Protein AF-A0A1N6NBK0-F1 (afdb_monomer_lite)

Structure (mmCIF, N/CA/C/O backbone):
data_AF-A0A1N6NBK0-F1
#
_entry.id   AF-A0A1N6NBK0-F1
#
loop_
_atom_site.group_PDB
_atom_site.id
_atom_site.type_symbol
_atom_site.label_atom_id
_atom_site.label_alt_id
_atom_site.label_comp_id
_atom_site.label_asym_id
_atom_site.label_entity_id
_atom_site.label_seq_id
_atom_site.pdbx_PDB_ins_code
_atom_site.Cartn_x
_atom_site.Cartn_y
_atom_site.Cartn_z
_atom_site.occupancy
_atom_site.B_iso_or_equiv
_atom_site.auth_seq_id
_atom_site.auth_comp_id
_atom_site.auth_asym_id
_atom_site.auth_atom_id
_atom_site.pdbx_PDB_model_num
ATOM 1 N N . MET A 1 1 ? -8.954 -0.652 26.394 1.00 60.38 1 MET A N 1
ATOM 2 C CA . MET A 1 1 ? -8.740 -1.858 25.564 1.00 60.38 1 MET A CA 1
ATOM 3 C C . MET A 1 1 ? -9.667 -1.885 24.345 1.00 60.38 1 MET A C 1
ATOM 5 O O . MET A 1 1 ? -9.144 -1.760 23.254 1.00 60.38 1 MET A O 1
ATOM 9 N N . LYS A 1 2 ? -11.004 -1.843 24.483 1.00 70.62 2 LYS A N 1
ATOM 10 C CA . LYS A 1 2 ? -11.933 -1.835 23.321 1.00 70.62 2 LYS A CA 1
ATOM 11 C C . LYS A 1 2 ? -11.852 -0.611 22.382 1.00 70.62 2 LYS A C 1
ATOM 13 O O . LYS A 1 2 ? -12.106 -0.721 21.189 1.00 70.62 2 LYS A O 1
ATOM 18 N N . ARG A 1 3 ? -11.496 0.574 22.906 1.00 82.94 3 ARG A N 1
ATOM 19 C CA . ARG A 1 3 ? -11.384 1.808 22.096 1.00 82.94 3 ARG A CA 1
ATOM 20 C C . ARG A 1 3 ? -10.160 1.817 21.177 1.00 82.94 3 ARG A C 1
ATOM 22 O O . ARG A 1 3 ? -10.273 2.255 20.041 1.00 82.94 3 ARG A O 1
ATOM 29 N N . ILE A 1 4 ? -9.020 1.328 21.671 1.00 90.69 4 ILE A N 1
ATOM 30 C CA . ILE A 1 4 ? -7.772 1.277 20.896 1.00 90.69 4 ILE A CA 1
ATOM 31 C C . ILE A 1 4 ? -7.885 0.227 19.787 1.00 90.69 4 ILE A C 1
ATOM 33 O O . ILE A 1 4 ? -7.487 0.496 18.663 1.00 90.69 4 ILE A O 1
ATOM 37 N N . GLU A 1 5 ? -8.506 -0.918 20.070 1.00 91.50 5 GLU A N 1
ATOM 38 C CA . GLU A 1 5 ? -8.755 -1.967 19.075 1.00 91.50 5 GLU A CA 1
ATOM 39 C C . GLU A 1 5 ? -9.609 -1.458 17.903 1.00 91.50 5 GLU A C 1
ATOM 41 O O . GLU A 1 5 ? -9.214 -1.577 16.746 1.00 91.50 5 GLU A O 1
ATOM 46 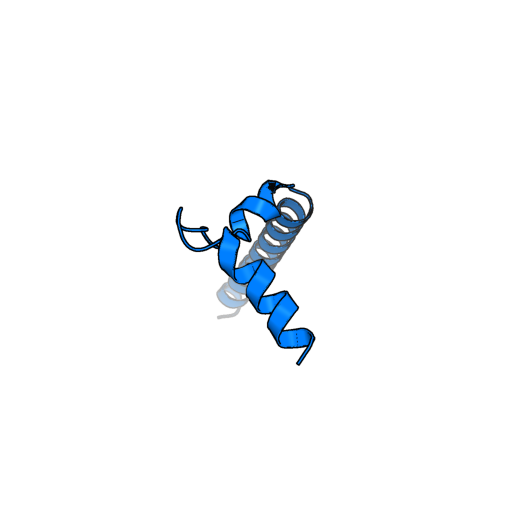N N . SER A 1 6 ? -10.729 -0.782 18.191 1.00 89.75 6 SER A N 1
ATOM 47 C CA . SER A 1 6 ? -11.575 -0.187 17.146 1.00 89.75 6 SER A CA 1
ATOM 48 C C . SER A 1 6 ? -10.852 0.904 16.348 1.00 89.75 6 SER A C 1
ATOM 50 O O . SER A 1 6 ? -11.058 1.027 15.141 1.00 89.75 6 SER A O 1
ATOM 52 N N . LEU A 1 7 ? -9.992 1.687 17.004 1.00 93.88 7 LEU A N 1
ATOM 53 C CA . LEU A 1 7 ? -9.172 2.701 16.344 1.00 93.88 7 LEU A CA 1
ATOM 54 C C . LEU A 1 7 ? -8.162 2.055 15.380 1.00 93.88 7 LEU A C 1
ATOM 56 O O . LEU A 1 7 ? -8.045 2.485 14.236 1.00 93.88 7 LEU A O 1
ATOM 60 N N . LEU A 1 8 ? -7.479 0.996 15.821 1.00 94.62 8 LEU A N 1
ATOM 61 C CA . LEU A 1 8 ? -6.477 0.281 15.032 1.00 94.62 8 LEU A CA 1
ATOM 62 C C . LEU A 1 8 ? -7.108 -0.373 13.799 1.00 94.62 8 LEU A C 1
ATOM 64 O O . LEU A 1 8 ? -6.595 -0.211 12.696 1.00 94.62 8 LEU A O 1
ATOM 68 N N . VAL A 1 9 ? -8.265 -1.023 13.956 1.00 94.81 9 VAL A N 1
ATOM 69 C CA . VAL A 1 9 ? -9.001 -1.618 12.828 1.00 94.81 9 VAL A CA 1
ATOM 70 C C . VAL A 1 9 ? -9.388 -0.556 11.797 1.00 94.81 9 VAL A C 1
ATOM 72 O O . VAL A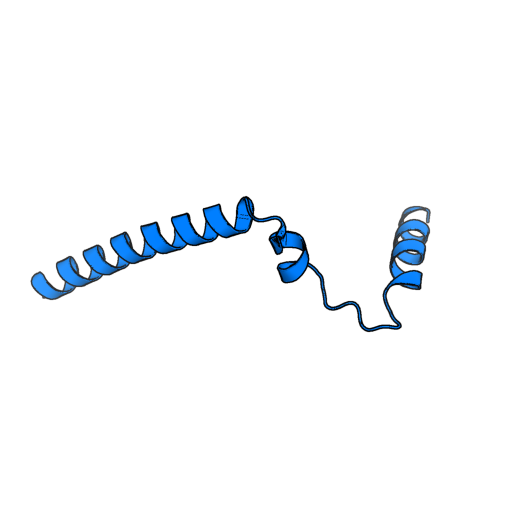 1 9 ? -9.212 -0.773 10.601 1.00 94.81 9 VAL A O 1
ATOM 75 N N . LYS A 1 10 ? -9.845 0.624 12.233 1.00 93.88 10 LYS A N 1
ATOM 76 C CA . LYS A 1 10 ? -10.152 1.734 11.315 1.00 93.88 10 LYS A CA 1
ATOM 77 C C . LYS A 1 10 ? -8.918 2.203 10.547 1.00 93.88 10 LYS A C 1
ATOM 79 O O . LYS A 1 10 ? -9.017 2.425 9.345 1.00 93.88 10 LYS A O 1
ATOM 84 N N . PHE A 1 11 ? -7.765 2.308 11.207 1.00 96.50 11 PHE A N 1
ATOM 85 C CA . PHE A 1 11 ? -6.515 2.664 10.534 1.00 96.50 11 PHE A CA 1
ATOM 86 C C . PHE A 1 11 ? -6.088 1.622 9.504 1.00 96.50 11 PHE A C 1
ATOM 88 O O . PHE A 1 11 ? -5.735 1.994 8.390 1.00 96.50 11 PHE A O 1
ATOM 95 N N . VAL A 1 12 ? -6.174 0.332 9.836 1.00 96.56 12 VAL A N 1
ATOM 96 C CA . VAL A 1 12 ? -5.847 -0.756 8.900 1.00 96.56 12 VAL A CA 1
ATOM 97 C C . VAL A 1 12 ? -6.762 -0.721 7.679 1.00 96.56 12 VAL A C 1
ATOM 99 O O . VAL A 1 12 ? -6.280 -0.841 6.557 1.00 96.56 12 VAL A O 1
ATOM 102 N N . ILE A 1 13 ? -8.063 -0.501 7.877 1.00 96.81 13 ILE A N 1
ATOM 103 C CA . ILE A 1 13 ? -9.033 -0.404 6.780 1.00 96.81 13 ILE A CA 1
ATOM 104 C C . ILE A 1 13 ? -8.703 0.780 5.864 1.00 96.81 13 ILE A C 1
ATOM 106 O O . ILE A 1 13 ? -8.637 0.618 4.649 1.00 96.81 13 ILE A O 1
ATOM 110 N N . VAL A 1 14 ? -8.453 1.963 6.429 1.00 97.12 14 VAL A N 1
ATOM 111 C CA . VAL A 1 14 ? -8.087 3.152 5.643 1.00 97.12 14 VAL A CA 1
ATOM 112 C C . VAL A 1 14 ? -6.779 2.920 4.882 1.00 97.12 14 VAL A C 1
ATOM 114 O O . VAL A 1 14 ? -6.715 3.176 3.680 1.00 97.12 14 VAL A O 1
ATOM 117 N N . GLN A 1 15 ? -5.764 2.364 5.546 1.00 96.56 15 GLN A N 1
ATOM 118 C CA . GLN A 1 15 ? -4.482 2.016 4.932 1.00 96.56 15 GLN A CA 1
ATOM 119 C C . GLN A 1 15 ? -4.656 1.022 3.778 1.00 96.56 15 GLN A C 1
ATOM 121 O O . GLN A 1 15 ? -4.020 1.171 2.737 1.00 96.56 15 GLN A O 1
ATOM 126 N N . PHE A 1 16 ? -5.534 0.030 3.940 1.00 97.25 16 PHE A N 1
ATOM 127 C CA . PHE A 1 16 ? -5.833 -0.961 2.912 1.00 97.25 16 PHE A CA 1
ATOM 128 C C . PHE A 1 16 ? -6.399 -0.310 1.645 1.00 97.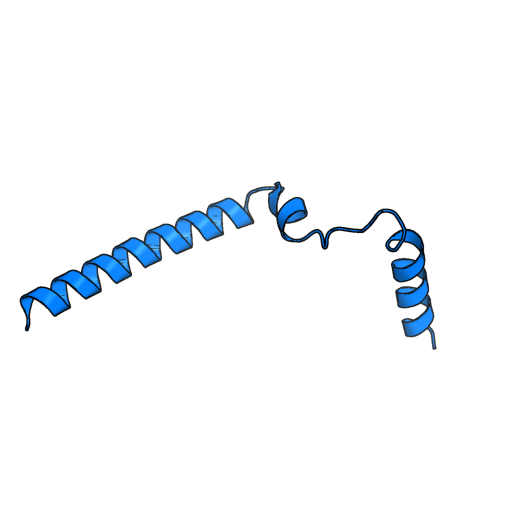25 16 PHE A C 1
ATOM 130 O O . PHE A 1 16 ? -5.929 -0.605 0.548 1.00 97.25 16 PHE A O 1
ATOM 137 N N . PHE A 1 17 ? -7.336 0.634 1.780 1.00 97.62 17 PHE A N 1
ATOM 138 C CA . PHE A 1 17 ? -7.872 1.366 0.628 1.00 97.62 17 PHE A CA 1
ATOM 139 C C . PHE A 1 17 ? -6.813 2.221 -0.074 1.00 97.62 17 PHE A C 1
ATOM 141 O O . PHE A 1 17 ? -6.749 2.218 -1.303 1.00 97.62 17 PHE A O 1
ATOM 148 N N . PHE A 1 18 ? -5.952 2.911 0.680 1.00 96.88 18 PHE A N 1
ATOM 149 C CA . PHE A 1 18 ? -4.853 3.684 0.092 1.00 96.88 18 PHE A CA 1
ATOM 150 C C . PHE A 1 18 ? -3.840 2.799 -0.637 1.00 96.88 18 PHE A C 1
ATOM 152 O O . PHE A 1 18 ? -3.395 3.162 -1.725 1.00 96.88 18 PHE A O 1
ATOM 159 N N . LEU A 1 19 ? -3.510 1.629 -0.085 1.00 96.44 19 LEU A N 1
ATOM 160 C CA . LEU A 1 19 ? -2.644 0.651 -0.747 1.00 96.44 19 LEU A CA 1
ATOM 161 C C . LEU A 1 19 ? -3.257 0.162 -2.059 1.00 96.44 19 LEU A C 1
ATOM 163 O O . LEU A 1 19 ? -2.572 0.137 -3.080 1.00 96.44 19 LEU A O 1
ATOM 167 N N . PHE A 1 20 ? -4.550 -0.162 -2.052 1.00 96.00 20 PHE A N 1
ATOM 168 C CA . PHE A 1 20 ? -5.251 -0.613 -3.251 1.00 96.00 20 PHE A CA 1
ATOM 169 C C . PHE A 1 20 ? -5.282 0.474 -4.333 1.00 96.00 20 PHE A C 1
ATOM 171 O O . PHE A 1 20 ? -5.020 0.198 -5.503 1.00 96.00 20 PHE A O 1
ATOM 178 N N . ALA A 1 21 ? -5.533 1.726 -3.942 1.00 94.31 21 ALA A N 1
ATOM 179 C CA . ALA A 1 21 ? -5.508 2.868 -4.851 1.00 94.31 21 ALA A CA 1
ATOM 180 C C . ALA A 1 21 ? -4.107 3.111 -5.435 1.00 94.31 21 ALA A C 1
ATOM 182 O O . ALA A 1 21 ? -3.971 3.281 -6.644 1.00 94.31 21 ALA A O 1
ATOM 183 N N . ALA A 1 22 ? -3.060 3.076 -4.606 1.00 91.19 22 ALA A N 1
ATOM 184 C CA . ALA A 1 22 ? -1.679 3.211 -5.065 1.00 91.19 22 ALA A CA 1
ATOM 185 C C . ALA A 1 22 ? -1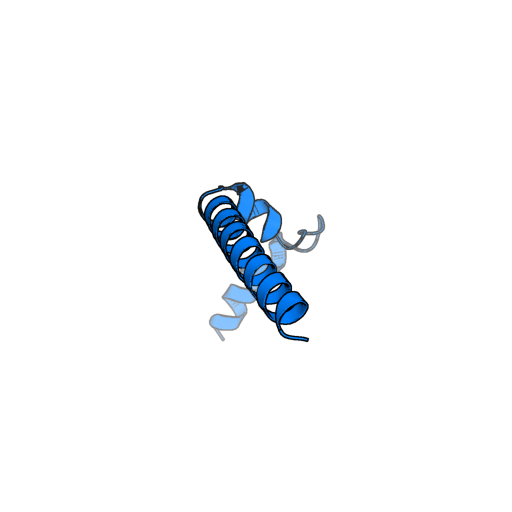.296 2.088 -6.039 1.00 91.19 22 ALA A C 1
ATOM 187 O O . ALA A 1 22 ? -0.677 2.347 -7.068 1.00 91.19 22 ALA A O 1
ATOM 188 N N . GLN A 1 23 ? -1.710 0.852 -5.756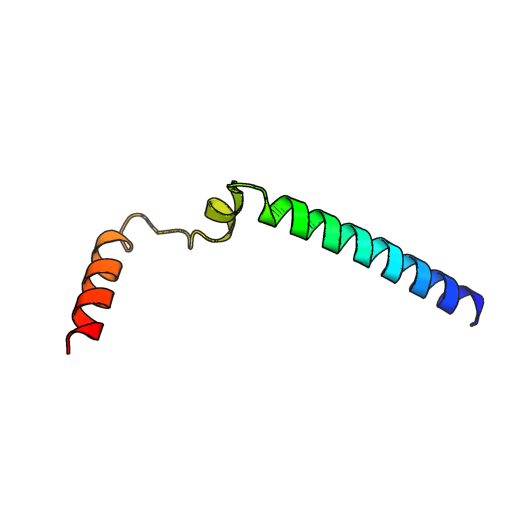 1.00 89.12 23 GLN A N 1
ATOM 189 C CA . GLN A 1 23 ? -1.441 -0.288 -6.626 1.00 89.12 23 GLN A CA 1
ATOM 190 C C . GLN A 1 23 ? -2.184 -0.186 -7.961 1.00 89.12 23 GLN A C 1
ATOM 192 O O . GLN A 1 23 ? -1.590 -0.461 -9.001 1.00 89.12 23 GLN A O 1
ATOM 197 N N . ALA A 1 24 ? -3.438 0.276 -7.957 1.00 89.31 24 ALA A N 1
ATOM 198 C CA . ALA A 1 24 ? -4.180 0.555 -9.183 1.00 89.31 24 ALA A CA 1
ATOM 199 C C . ALA A 1 24 ? -3.506 1.662 -10.011 1.00 89.31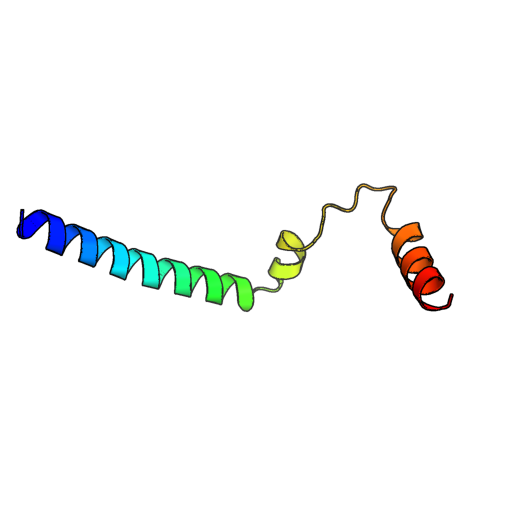 24 ALA A C 1
ATOM 201 O O . ALA A 1 24 ? -3.298 1.489 -11.209 1.00 89.31 24 ALA A O 1
ATOM 202 N N . LEU A 1 25 ? -3.103 2.768 -9.378 1.00 87.44 25 LEU A N 1
ATOM 203 C CA . LEU A 1 25 ? -2.396 3.862 -10.052 1.00 87.44 25 LEU A CA 1
ATOM 204 C C . LEU A 1 25 ? -1.081 3.392 -10.679 1.00 87.44 25 LEU A C 1
ATOM 206 O O . LEU A 1 25 ? -0.808 3.710 -11.834 1.00 87.44 25 LEU A O 1
ATOM 210 N N . LEU A 1 26 ? -0.290 2.602 -9.948 1.00 84.19 26 LEU A N 1
ATOM 211 C CA . LEU A 1 26 ? 0.956 2.046 -10.468 1.00 84.19 26 LEU A CA 1
ATOM 212 C C . LEU A 1 26 ? 0.703 1.078 -11.625 1.00 84.19 26 LEU A C 1
ATOM 214 O O . LEU A 1 26 ? 1.420 1.157 -12.616 1.00 84.19 26 LEU A O 1
ATOM 218 N N . PHE A 1 27 ? -0.319 0.223 -11.534 1.00 82.56 27 PHE A N 1
ATOM 219 C CA . PHE A 1 27 ? -0.663 -0.748 -12.576 1.00 82.56 27 PHE A CA 1
ATOM 220 C C . PHE A 1 27 ? -1.069 -0.088 -13.901 1.00 82.56 27 PHE A C 1
ATOM 222 O O . PHE A 1 27 ? -0.625 -0.531 -14.956 1.00 82.56 27 PHE A O 1
ATOM 229 N N . TYR A 1 28 ? -1.883 0.973 -13.855 1.00 72.75 28 TYR A N 1
ATOM 230 C CA . TYR A 1 28 ? -2.320 1.688 -15.062 1.00 72.75 28 TYR A CA 1
ATOM 231 C C . TYR A 1 28 ? -1.292 2.691 -15.589 1.00 72.75 28 TYR A C 1
ATOM 233 O O . TYR A 1 28 ? -1.386 3.115 -16.740 1.00 72.75 28 TYR A O 1
ATOM 241 N N . SER A 1 29 ? -0.317 3.092 -14.774 1.00 67.69 29 SER A N 1
ATOM 242 C CA . SER A 1 29 ? 0.739 3.984 -15.236 1.00 67.69 29 SER A CA 1
ATOM 243 C C . SER A 1 29 ? 1.758 3.235 -16.102 1.00 67.69 29 SER A C 1
ATOM 245 O O . SER A 1 29 ? 2.308 2.211 -15.699 1.00 67.69 29 SER A O 1
ATOM 247 N N . GLU A 1 30 ? 2.127 3.801 -17.252 1.00 62.34 30 GLU A N 1
ATOM 248 C CA . GLU A 1 30 ? 3.275 3.325 -18.047 1.00 62.34 30 GLU A CA 1
ATOM 249 C C . GLU A 1 30 ? 4.614 3.417 -17.272 1.00 62.34 30 GLU A C 1
ATOM 251 O O . GLU A 1 30 ? 5.647 2.889 -17.699 1.00 62.34 30 GLU A O 1
ATOM 256 N N . HIS A 1 31 ? 4.600 4.038 -16.081 1.00 58.50 31 HIS A N 1
ATOM 257 C CA . HIS A 1 31 ? 5.725 4.111 -15.151 1.00 58.50 31 HIS A CA 1
ATOM 258 C C . HIS A 1 31 ? 6.130 2.762 -14.544 1.00 58.50 31 HIS A C 1
ATOM 260 O O . HIS A 1 31 ? 7.215 2.672 -13.961 1.00 58.50 31 HIS A O 1
ATOM 266 N N . THR A 1 32 ? 5.342 1.696 -14.734 1.00 57.00 32 THR A N 1
ATOM 267 C CA . THR A 1 32 ? 5.784 0.315 -14.456 1.00 57.00 32 THR A CA 1
ATOM 268 C C . THR A 1 32 ? 7.121 0.004 -15.126 1.00 57.00 32 THR A C 1
ATOM 270 O O . THR A 1 32 ? 7.955 -0.670 -14.524 1.00 57.00 32 THR A O 1
ATOM 273 N N . THR A 1 33 ? 7.395 0.570 -16.306 1.00 55.50 33 THR A N 1
ATOM 274 C CA . THR A 1 33 ? 8.680 0.417 -17.008 1.00 55.50 33 THR A CA 1
ATOM 275 C C . THR A 1 33 ? 9.854 1.001 -16.221 1.00 55.50 33 THR A C 1
ATOM 277 O O . THR A 1 33 ? 10.949 0.459 -16.290 1.00 55.50 33 THR A O 1
ATOM 280 N N . TYR A 1 34 ? 9.655 2.071 -15.445 1.00 56.94 34 TYR A N 1
ATOM 281 C CA . TYR A 1 34 ? 10.727 2.721 -14.678 1.00 56.94 34 TYR A CA 1
ATOM 282 C C . TYR A 1 34 ? 10.951 2.086 -13.301 1.00 56.94 34 TYR A C 1
ATOM 284 O O . TYR A 1 34 ? 12.086 2.056 -12.837 1.00 56.94 34 TYR A O 1
ATOM 292 N N . PHE A 1 35 ? 9.907 1.534 -12.674 1.00 58.97 35 PHE A N 1
ATOM 293 C CA . PHE A 1 35 ? 10.042 0.772 -11.424 1.00 58.97 35 PHE A CA 1
ATOM 294 C C . PHE A 1 35 ? 10.516 -0.673 -11.648 1.00 58.97 35 PHE A C 1
ATOM 296 O O . PHE A 1 35 ? 11.151 -1.246 -10.767 1.00 58.97 35 PHE A O 1
ATOM 303 N N . SER A 1 36 ? 10.220 -1.263 -12.813 1.00 57.81 36 SER A N 1
ATOM 304 C CA . SER A 1 36 ? 10.640 -2.627 -13.177 1.00 57.81 36 SER A CA 1
ATOM 305 C C . SER A 1 36 ? 11.917 -2.688 -14.016 1.00 57.81 36 SER A C 1
ATOM 307 O O . SER A 1 36 ? 12.517 -3.761 -14.112 1.00 57.81 36 SER A O 1
ATOM 309 N N . LYS A 1 37 ? 12.381 -1.568 -14.599 1.00 56.34 37 LYS A N 1
ATOM 310 C CA . LYS A 1 37 ? 13.724 -1.515 -15.186 1.00 56.34 37 LYS A CA 1
ATOM 311 C C . LYS A 1 37 ? 14.731 -1.701 -14.062 1.00 56.34 37 LYS A C 1
ATOM 313 O O . LYS A 1 37 ? 15.078 -0.760 -13.352 1.00 56.34 37 LYS A O 1
ATOM 318 N N . VAL A 1 38 ? 15.260 -2.918 -13.960 1.00 59.44 38 VAL A N 1
ATOM 319 C CA . VAL A 1 38 ? 16.600 -3.145 -13.420 1.00 59.44 38 VAL A CA 1
ATOM 320 C C . VAL A 1 38 ? 17.478 -2.087 -14.071 1.00 59.44 38 VAL A C 1
ATOM 322 O O . VAL A 1 38 ? 17.506 -2.011 -15.301 1.00 59.44 38 VAL A O 1
ATOM 325 N N . ILE A 1 39 ? 18.095 -1.224 -13.262 1.00 59.44 39 ILE A N 1
ATOM 326 C CA . ILE A 1 39 ? 18.989 -0.167 -13.732 1.00 59.44 39 ILE A CA 1
ATOM 327 C C . ILE A 1 39 ? 20.043 -0.867 -14.580 1.00 59.44 39 ILE A C 1
ATOM 329 O O . ILE A 1 39 ? 20.947 -1.530 -14.072 1.00 59.44 39 ILE A O 1
ATOM 333 N N . GLN A 1 40 ? 19.854 -0.815 -15.894 1.00 58.03 40 GLN A N 1
ATOM 334 C CA . GLN A 1 40 ? 20.776 -1.398 -16.836 1.00 58.03 40 GLN A CA 1
ATOM 335 C C . GLN A 1 40 ? 21.967 -0.462 -16.835 1.00 58.03 40 GLN A C 1
ATOM 337 O O . GLN A 1 40 ? 21.963 0.556 -17.518 1.00 58.03 40 GLN A O 1
ATOM 342 N N . TYR A 1 41 ? 22.953 -0.781 -15.998 1.00 57.69 41 TYR A N 1
ATOM 343 C CA . TYR A 1 41 ? 24.246 -0.126 -16.046 1.00 57.69 41 TYR A CA 1
ATOM 344 C C . TYR A 1 41 ? 24.740 -0.191 -17.493 1.00 57.69 41 TYR A C 1
ATOM 346 O O . TYR A 1 41 ? 24.691 -1.263 -18.109 1.00 57.69 41 TYR A O 1
ATOM 354 N N . GLU A 1 42 ? 25.137 0.974 -18.010 1.00 62.16 42 GLU A N 1
ATOM 355 C CA . GLU A 1 42 ? 25.598 1.316 -19.368 1.00 62.16 42 GLU A CA 1
ATOM 356 C C . GLU A 1 42 ? 26.784 0.442 -19.847 1.00 62.16 42 GLU A C 1
ATOM 358 O O . GLU A 1 42 ? 27.873 0.917 -20.145 1.00 62.16 42 GLU A O 1
ATOM 363 N N . GLY A 1 43 ? 26.605 -0.876 -19.878 1.00 58.81 43 GLY A N 1
ATOM 364 C CA . GLY A 1 43 ? 27.668 -1.849 -20.122 1.00 58.81 43 GLY A CA 1
ATOM 365 C C . GLY A 1 43 ? 27.265 -3.319 -19.966 1.00 58.81 43 GLY A C 1
ATOM 366 O O . GLY A 1 43 ? 28.011 -4.185 -20.407 1.00 58.81 43 GLY A O 1
ATOM 367 N N . VAL A 1 44 ? 26.094 -3.636 -19.390 1.00 58.69 44 VAL A N 1
ATOM 368 C CA . VAL A 1 44 ? 25.699 -5.038 -19.093 1.00 58.69 44 VAL A CA 1
ATOM 369 C C . VAL A 1 44 ? 24.443 -5.500 -19.852 1.00 58.69 44 VAL A C 1
ATOM 371 O O . VAL A 1 44 ? 24.136 -6.688 -19.893 1.00 58.69 44 VAL A O 1
ATOM 374 N N . ALA A 1 45 ? 23.709 -4.607 -20.517 1.00 56.62 45 ALA A N 1
ATOM 375 C CA . ALA A 1 45 ? 22.405 -4.965 -21.084 1.00 56.62 45 ALA A CA 1
ATOM 376 C C . ALA A 1 45 ? 22.438 -5.666 -22.451 1.00 56.62 45 ALA A C 1
ATOM 378 O O . ALA A 1 45 ? 21.658 -6.587 -22.680 1.00 56.62 45 ALA A O 1
ATOM 379 N N . LYS A 1 46 ? 23.320 -5.258 -23.372 1.00 56.28 46 LYS A N 1
ATOM 380 C CA . LYS A 1 46 ? 23.245 -5.733 -24.768 1.00 56.28 46 LYS A CA 1
ATOM 381 C C . LYS A 1 46 ? 23.664 -7.197 -24.950 1.00 56.28 46 LYS A C 1
ATOM 383 O O . LYS A 1 46 ? 23.142 -7.858 -25.838 1.00 56.28 46 LYS A O 1
ATOM 388 N N . ASN A 1 47 ? 24.533 -7.723 -24.085 1.00 56.62 47 ASN A N 1
ATOM 389 C CA . ASN A 1 47 ? 25.078 -9.076 -24.246 1.00 56.62 47 ASN A CA 1
ATOM 390 C C . ASN A 1 47 ? 24.288 -10.161 -23.499 1.00 56.62 47 ASN A C 1
ATOM 392 O O . ASN A 1 47 ? 24.409 -11.334 -23.840 1.00 56.62 47 ASN A O 1
ATOM 396 N N . ASN A 1 48 ? 23.481 -9.805 -22.493 1.00 56.75 48 ASN A N 1
ATOM 397 C CA . ASN A 1 48 ? 22.780 -10.807 -21.687 1.00 56.75 48 ASN A CA 1
ATOM 398 C C . ASN A 1 48 ? 21.505 -11.330 -22.356 1.00 56.75 48 ASN A C 1
ATOM 400 O O . ASN A 1 48 ? 21.264 -12.527 -22.287 1.00 56.75 48 ASN A O 1
ATOM 404 N N . PHE A 1 49 ? 20.727 -10.501 -23.063 1.00 56.97 49 PHE A N 1
ATOM 405 C CA . PHE A 1 49 ? 19.544 -11.003 -23.782 1.00 56.97 49 PHE A CA 1
ATOM 406 C C . PHE A 1 49 ? 19.910 -12.030 -24.859 1.00 56.97 49 PHE A C 1
ATOM 408 O O . PHE A 1 49 ? 19.234 -13.046 -24.977 1.00 56.97 49 PHE A O 1
ATOM 415 N N . ASN A 1 50 ? 21.016 -11.814 -25.580 1.00 57.94 50 ASN A N 1
ATOM 416 C CA . ASN A 1 50 ? 21.479 -12.764 -26.591 1.00 57.94 50 ASN A CA 1
ATOM 417 C C . ASN A 1 50 ? 21.992 -14.071 -25.960 1.00 57.94 50 ASN A C 1
ATOM 419 O O . ASN A 1 50 ? 21.665 -15.151 -26.435 1.00 57.94 50 ASN A O 1
ATOM 423 N N . LYS A 1 51 ? 22.712 -13.976 -24.833 1.00 57.62 51 LYS A N 1
ATOM 424 C CA . LYS A 1 51 ? 23.223 -15.140 -24.092 1.00 57.62 51 LYS A CA 1
ATOM 425 C C . LYS A 1 51 ? 22.109 -15.970 -23.437 1.00 57.62 51 LYS A C 1
ATOM 427 O O . LYS A 1 51 ? 22.215 -17.190 -23.347 1.00 57.62 51 LYS A O 1
ATOM 432 N N . ILE A 1 52 ? 21.042 -15.312 -22.976 1.00 58.72 52 ILE A N 1
ATOM 433 C CA . ILE A 1 52 ? 19.855 -15.979 -22.428 1.00 58.72 52 ILE A CA 1
ATOM 434 C C . ILE A 1 52 ? 19.168 -16.794 -23.530 1.00 58.72 52 ILE A C 1
ATOM 436 O O . ILE A 1 52 ? 18.852 -17.952 -23.291 1.00 58.72 52 ILE A O 1
ATOM 440 N N . ILE A 1 53 ? 19.006 -16.236 -24.737 1.00 58.72 53 ILE A N 1
ATOM 441 C CA . ILE A 1 53 ? 18.434 -16.965 -25.881 1.00 58.72 53 ILE A CA 1
ATOM 442 C C . ILE A 1 53 ? 19.340 -18.128 -26.315 1.00 58.72 53 ILE A C 1
ATOM 444 O O . ILE A 1 53 ? 18.829 -19.221 -26.521 1.00 58.72 53 ILE A O 1
ATOM 448 N N . GLU A 1 54 ? 20.665 -17.944 -26.359 1.00 55.62 54 GLU A N 1
ATOM 449 C CA . GLU A 1 54 ? 21.616 -19.037 -26.650 1.00 55.62 54 GLU A CA 1
ATOM 450 C C . GLU A 1 54 ? 21.547 -20.187 -25.635 1.00 55.62 54 GLU A C 1
ATOM 452 O O . GLU A 1 54 ? 21.727 -21.339 -26.004 1.00 55.62 54 GLU A O 1
ATOM 457 N N . THR A 1 55 ? 21.281 -19.902 -24.357 1.00 57.12 55 THR A N 1
ATOM 458 C CA . THR A 1 55 ? 21.254 -20.946 -23.315 1.00 57.12 55 THR A CA 1
ATOM 459 C C . THR A 1 55 ? 19.997 -21.817 -23.391 1.00 57.12 55 THR A C 1
ATOM 461 O O . THR A 1 55 ? 20.024 -22.962 -22.953 1.00 57.12 55 THR A O 1
ATOM 464 N N . PHE A 1 56 ? 18.892 -21.299 -23.934 1.00 59.19 56 PHE A N 1
ATOM 465 C CA . PHE A 1 56 ? 17.669 -22.085 -24.132 1.00 59.19 56 PHE A CA 1
ATOM 466 C C . PHE A 1 56 ? 17.726 -23.002 -25.360 1.00 59.19 56 PHE A C 1
ATOM 468 O O . PHE A 1 56 ? 16.886 -23.890 -25.472 1.00 59.19 56 PHE A O 1
ATOM 475 N N . ASP A 1 57 ? 18.697 -22.791 -26.252 1.00 55.84 57 ASP A N 1
ATOM 476 C CA . ASP A 1 57 ? 18.918 -23.590 -27.464 1.00 55.84 57 ASP A CA 1
ATOM 477 C C . ASP A 1 57 ? 20.017 -24.663 -27.274 1.00 55.84 57 ASP A C 1
ATOM 479 O O . ASP A 1 57 ? 20.557 -25.180 -28.251 1.00 55.84 57 ASP A O 1
ATOM 483 N N . GLN A 1 58 ? 20.361 -25.001 -26.018 1.00 43.75 58 GLN A N 1
ATOM 484 C CA . GLN A 1 58 ? 21.328 -26.051 -25.657 1.00 43.75 58 GLN A CA 1
ATOM 485 C C . GLN A 1 58 ? 20.671 -27.264 -24.986 1.00 43.75 58 GLN A C 1
ATOM 487 O O . GLN A 1 58 ? 19.858 -27.068 -24.054 1.00 43.75 58 GLN A O 1
#

Radius of gyration: 21.62 Å; chains: 1; bounding box: 40×30×53 Å

InterPro domains:
  IPR035281 Protein of unknown function DUF5359 [PF17313] (1-56)

Secondary structure (DSSP, 8-state):
-HHHHHHHHHHHHHHHHHHHHHHHHHHHSTTHHHHHS----TTTHHHHHHHHHHHHT-

Foldseek 3Di:
DVVVVVVVVVVVVVVVVVVVVVVVVCVPDPCVCVVPPPPPPPPRPPPVVVVVVVVVVD

pLDDT: mean 73.36, std 17.48, range [43.75, 97.62]

Organism: NCBI:txid86664

Sequence (58 aa):
MKRIESLLVKFVIVQFFFLFAAQALLFYSEHTTYFSKVIQYEGVAKNNFNKIIETFDQ